Protein AF-K1Z2Q0-F1 (afdb_monomer_lite)

Sequence (102 aa):
GDNIDNNRQMLKLNTWPEKCTFAENNTLFCAVPRDLPQGAGILPEVAANSLDDMYKIDLKSGLKTNVSLGGDYNVQNISYDKTKNKIYFTDKNLNGVYEINL

Foldseek 3Di:
DPPPPPDDDDLPAPDDPQQKDDLDPFKIKGWGFPDDDPCCVPVVVVCLPTWTWIWIAGNVVSDTDTADQVDTAQWRGWDADNVQRKIWTDGSPDDDIGIGRD

Secondary structure (DSSP, 8-state):
---TTTT-------S-GGGEEEEETTEEEEEEES---TTTTT-GGGGTT--EEEEEEETTT--EEEE--SS---EEEEEEETTTTEEEEEESSS-S-EEEE-

Radius of gyration: 14.19 Å; chains: 1; bounding box: 29×30×45 Å

Structure (mmCIF, N/CA/C/O backbone):
data_AF-K1Z2Q0-F1
#
_entry.id   AF-K1Z2Q0-F1
#
loop_
_atom_site.group_PDB
_atom_site.id
_atom_site.type_symbol
_atom_site.label_atom_id
_atom_site.label_alt_id
_atom_site.label_comp_id
_atom_site.label_asym_id
_atom_site.label_entity_id
_atom_site.label_seq_id
_atom_site.pdbx_PDB_ins_code
_atom_site.Cartn_x
_atom_site.Cartn_y
_atom_site.Cartn_z
_atom_site.occupancy
_atom_site.B_iso_or_equiv
_atom_site.auth_seq_id
_atom_site.auth_comp_id
_atom_site.auth_asym_id
_atom_site.auth_atom_id
_atom_site.pdbx_PDB_model_num
ATOM 1 N N . GLY A 1 1 ? 5.257 0.778 32.724 1.00 50.91 1 GLY A N 1
ATOM 2 C CA . GLY A 1 1 ? 4.584 1.164 31.473 1.00 50.91 1 GLY A CA 1
ATOM 3 C C . GLY A 1 1 ? 4.294 -0.118 30.746 1.00 50.91 1 GLY A C 1
ATOM 4 O O . GLY A 1 1 ? 5.135 -0.566 29.988 1.00 50.91 1 GLY A O 1
ATOM 5 N N . ASP A 1 2 ? 3.160 -0.741 31.065 1.00 61.66 2 ASP A N 1
ATOM 6 C CA . ASP A 1 2 ? 3.030 -2.209 30.989 1.00 61.66 2 ASP A CA 1
ATOM 7 C C . ASP A 1 2 ? 2.038 -2.668 29.906 1.00 61.66 2 ASP A C 1
ATOM 9 O O . ASP A 1 2 ? 1.653 -3.829 29.852 1.00 61.66 2 ASP A O 1
ATOM 13 N N . ASN A 1 3 ? 1.609 -1.744 29.038 1.00 60.38 3 ASN A N 1
ATOM 14 C CA . ASN A 1 3 ? 0.601 -1.987 27.998 1.00 60.38 3 ASN A CA 1
ATOM 15 C C . ASN A 1 3 ? 1.095 -1.725 26.569 1.00 60.38 3 ASN A C 1
ATOM 17 O O . ASN A 1 3 ? 0.303 -1.750 25.628 1.00 60.38 3 ASN A O 1
ATOM 21 N N . ILE A 1 4 ? 2.391 -1.473 26.386 1.00 61.88 4 ILE A N 1
ATOM 22 C CA . ILE A 1 4 ? 2.985 -1.477 25.050 1.00 61.88 4 ILE A CA 1
ATOM 23 C C . ILE A 1 4 ? 3.096 -2.956 24.664 1.00 61.88 4 ILE A C 1
ATOM 25 O O . ILE A 1 4 ? 3.731 -3.700 25.400 1.00 61.88 4 ILE A O 1
ATOM 29 N N . ASP A 1 5 ? 2.471 -3.360 23.547 1.00 58.47 5 ASP A N 1
ATOM 30 C CA . ASP A 1 5 ? 2.577 -4.692 22.901 1.00 58.47 5 ASP A CA 1
ATOM 31 C C . ASP A 1 5 ? 1.473 -5.747 23.194 1.00 58.47 5 ASP A C 1
ATOM 33 O O . ASP A 1 5 ? 1.493 -6.830 22.611 1.00 58.47 5 ASP A O 1
ATOM 37 N N . ASN A 1 6 ? 0.437 -5.436 23.989 1.00 64.38 6 ASN A N 1
ATOM 38 C CA . ASN A 1 6 ? -0.612 -6.417 24.357 1.00 64.38 6 ASN A CA 1
ATOM 39 C C . ASN A 1 6 ? -1.609 -6.802 23.238 1.00 64.38 6 ASN A C 1
ATOM 41 O O . ASN A 1 6 ? -2.412 -7.707 23.437 1.00 64.38 6 ASN A O 1
ATOM 45 N N . ASN A 1 7 ? -1.574 -6.156 22.066 1.00 69.75 7 ASN A N 1
ATOM 46 C CA . ASN A 1 7 ? -2.553 -6.362 20.982 1.00 69.75 7 ASN A CA 1
ATOM 47 C C . ASN A 1 7 ? -1.902 -6.508 19.595 1.00 69.75 7 ASN A C 1
ATOM 49 O O . ASN A 1 7 ? -2.409 -5.987 18.600 1.00 69.75 7 ASN A O 1
ATOM 53 N N . ARG A 1 8 ? -0.760 -7.205 19.501 1.00 75.94 8 ARG A N 1
ATOM 54 C CA . ARG A 1 8 ? -0.191 -7.535 18.186 1.00 75.94 8 ARG A CA 1
ATOM 55 C C . ARG A 1 8 ? -1.118 -8.464 17.418 1.00 75.94 8 ARG A C 1
ATOM 57 O O . ARG A 1 8 ? -1.423 -9.566 17.862 1.00 75.94 8 ARG A O 1
ATOM 64 N N . GLN A 1 9 ? -1.480 -8.041 16.217 1.00 80.19 9 GLN A N 1
ATOM 65 C CA . GLN A 1 9 ? -2.274 -8.829 15.294 1.00 80.19 9 GLN A CA 1
ATOM 66 C C . GLN A 1 9 ? -1.470 -9.112 14.031 1.00 80.19 9 GLN A C 1
ATOM 68 O O . GLN A 1 9 ? -0.959 -8.205 13.376 1.00 80.19 9 GLN A O 1
ATOM 73 N N . MET A 1 10 ? -1.367 -10.389 13.671 1.00 83.75 10 MET A N 1
ATOM 74 C CA . MET A 1 10 ? -0.724 -10.792 12.427 1.00 83.75 10 MET A CA 1
ATOM 75 C C . MET A 1 10 ? -1.690 -10.590 11.253 1.00 83.75 10 MET A C 1
ATOM 77 O O . MET A 1 10 ? -2.663 -11.327 11.111 1.00 83.75 10 MET A O 1
ATOM 81 N N . LEU A 1 11 ? -1.397 -9.622 10.381 1.00 85.31 11 LEU A N 1
ATOM 82 C CA . LEU A 1 11 ? -2.232 -9.304 9.213 1.00 85.31 11 LEU A CA 1
ATOM 83 C C . LEU A 1 11 ? -1.984 -10.226 8.007 1.00 85.31 11 LEU A C 1
ATOM 85 O O . LEU A 1 11 ? -2.756 -10.205 7.048 1.00 85.31 11 LEU A O 1
ATOM 89 N N . LYS A 1 12 ? -0.926 -11.051 8.039 1.00 87.56 12 LYS A N 1
ATOM 90 C CA . LYS A 1 12 ? -0.499 -11.922 6.924 1.00 87.56 12 LYS A CA 1
ATOM 91 C C . LYS A 1 12 ? -0.394 -11.140 5.604 1.00 87.56 12 LYS A C 1
ATOM 93 O O . LYS A 1 12 ? -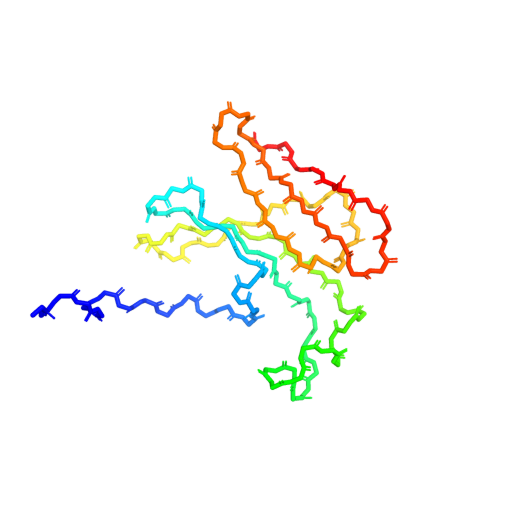1.041 -11.489 4.616 1.00 87.56 12 LYS A O 1
ATOM 98 N N . LEU A 1 13 ? 0.325 -10.021 5.636 1.00 89.44 13 LEU A N 1
ATOM 99 C CA . LEU A 1 13 ? 0.665 -9.216 4.465 1.00 89.44 13 LEU A CA 1
ATOM 100 C C . LEU A 1 13 ? 2.163 -9.326 4.258 1.00 89.44 13 LEU A C 1
ATOM 102 O O . LEU A 1 13 ? 2.924 -9.121 5.202 1.00 89.44 13 LEU A O 1
ATOM 106 N N . ASN A 1 14 ? 2.566 -9.613 3.031 1.00 92.62 14 ASN A N 1
ATOM 107 C CA . ASN A 1 14 ? 3.967 -9.585 2.661 1.00 92.62 14 ASN A CA 1
ATOM 108 C C . ASN A 1 14 ? 4.235 -8.210 2.044 1.00 92.62 14 ASN A C 1
ATOM 110 O O . ASN A 1 14 ? 4.109 -8.032 0.843 1.00 92.62 14 ASN A O 1
ATOM 114 N N . THR A 1 15 ? 4.478 -7.210 2.885 1.00 94.81 15 THR A N 1
ATOM 115 C CA . THR A 1 15 ? 4.813 -5.844 2.461 1.00 94.81 15 THR A CA 1
ATOM 116 C C . THR A 1 15 ? 5.662 -5.165 3.533 1.00 94.81 15 THR A C 1
ATOM 118 O O . THR A 1 15 ? 5.850 -5.725 4.618 1.00 94.81 15 THR A O 1
ATOM 121 N N . TRP A 1 16 ? 6.168 -3.972 3.241 1.00 94.56 16 TRP A N 1
ATOM 122 C CA . TRP A 1 16 ? 6.957 -3.174 4.174 1.00 94.56 16 TRP A CA 1
ATOM 123 C C . TRP A 1 16 ? 6.110 -2.079 4.841 1.00 94.56 16 TRP A C 1
ATOM 125 O O . TRP A 1 16 ? 5.129 -1.622 4.247 1.00 94.56 16 TRP A O 1
ATOM 135 N N . PRO A 1 17 ? 6.454 -1.650 6.071 1.00 93.19 17 PRO A N 1
ATOM 136 C CA . PRO A 1 17 ? 5.661 -0.679 6.828 1.00 93.19 17 PRO A CA 1
ATOM 137 C C . PRO A 1 17 ? 5.419 0.658 6.113 1.00 93.19 17 PRO A C 1
ATOM 139 O O . PRO A 1 17 ? 4.350 1.239 6.266 1.00 93.19 17 PRO A O 1
ATOM 142 N N . GLU A 1 18 ? 6.376 1.143 5.325 1.00 93.31 18 GLU A N 1
ATOM 143 C CA . GLU A 1 18 ? 6.293 2.394 4.560 1.00 93.31 18 GLU A CA 1
ATOM 144 C C . GLU A 1 18 ? 5.254 2.353 3.431 1.00 93.31 18 GLU A C 1
ATOM 146 O O . GLU A 1 18 ? 4.699 3.387 3.050 1.00 93.31 18 GLU A O 1
ATOM 151 N N . LYS A 1 19 ? 4.921 1.147 2.956 1.00 96.69 19 LYS A N 1
ATOM 152 C CA . LYS A 1 19 ? 3.833 0.901 2.008 1.00 96.69 19 LYS A CA 1
ATOM 153 C C . LYS A 1 19 ? 2.483 0.756 2.711 1.00 96.69 19 LYS A C 1
ATOM 155 O O . LYS A 1 19 ? 1.554 0.207 2.126 1.00 96.69 19 LYS A O 1
ATOM 160 N N . CYS A 1 20 ? 2.353 1.208 3.957 1.00 97.19 20 CYS A N 1
ATOM 161 C CA . CYS A 1 20 ? 1.110 1.172 4.714 1.00 97.19 20 CYS A CA 1
ATOM 162 C C . CYS A 1 20 ? 0.826 2.511 5.404 1.00 97.19 20 CYS A C 1
ATOM 164 O O . CYS A 1 20 ? 1.729 3.216 5.846 1.00 97.19 20 CYS A O 1
ATOM 166 N N . THR A 1 21 ? -0.454 2.847 5.555 1.00 97.31 21 THR A N 1
ATOM 167 C CA . THR A 1 21 ? -0.897 4.029 6.300 1.00 97.31 21 THR A CA 1
ATOM 168 C C . THR A 1 21 ? -2.208 3.768 7.034 1.00 97.31 21 THR A C 1
ATOM 170 O O . THR A 1 21 ? -3.101 3.082 6.528 1.00 97.31 21 THR A O 1
ATOM 173 N N . PHE A 1 22 ? -2.334 4.302 8.248 1.00 96.19 22 PHE A N 1
ATOM 174 C CA . PHE A 1 22 ? -3.574 4.222 9.014 1.00 96.19 22 PHE A CA 1
ATOM 175 C C . PHE A 1 22 ? -4.549 5.285 8.527 1.00 96.19 22 PHE A C 1
ATOM 177 O O . PHE A 1 22 ? -4.238 6.474 8.534 1.00 96.19 22 PHE A O 1
ATOM 184 N N . ALA A 1 23 ? -5.756 4.857 8.172 1.00 95.25 23 ALA A N 1
ATOM 185 C CA . ALA A 1 23 ? -6.849 5.783 7.927 1.00 95.25 23 ALA A CA 1
ATOM 186 C C . ALA A 1 23 ? -7.571 6.167 9.220 1.00 95.25 23 ALA A C 1
ATOM 188 O O . ALA A 1 23 ? -7.931 7.326 9.424 1.00 95.25 23 ALA A O 1
ATOM 189 N N . GLU A 1 24 ? -7.756 5.181 10.101 1.00 91.94 24 GLU A N 1
ATOM 190 C CA . GLU A 1 24 ? -8.368 5.300 11.425 1.00 91.94 24 GLU A CA 1
ATOM 191 C C . GLU A 1 24 ? -7.838 4.188 12.344 1.00 91.94 24 GLU A C 1
ATOM 193 O O . GLU A 1 24 ? -7.062 3.337 11.915 1.00 91.94 24 GLU A O 1
ATOM 198 N N . ASN A 1 25 ? -8.321 4.125 13.590 1.00 91.44 25 ASN A N 1
ATOM 199 C CA . ASN A 1 25 ? -7.899 3.131 14.588 1.00 91.44 25 ASN A CA 1
ATOM 200 C C . ASN A 1 25 ? -8.040 1.668 14.127 1.00 91.44 25 ASN A C 1
ATOM 202 O O . ASN A 1 25 ? -7.327 0.798 14.619 1.00 91.44 25 ASN A O 1
ATOM 206 N N . ASN A 1 26 ? -8.972 1.385 13.214 1.00 93.50 26 ASN A N 1
ATOM 207 C CA . ASN A 1 26 ? -9.280 0.029 12.757 1.00 93.50 26 ASN A CA 1
ATOM 208 C C . ASN A 1 26 ? -9.209 -0.127 11.236 1.00 93.50 26 ASN A C 1
ATOM 210 O O . ASN A 1 26 ? -9.591 -1.179 10.733 1.00 93.50 26 ASN A O 1
ATOM 214 N N . THR A 1 27 ? -8.719 0.888 10.520 1.00 95.56 27 THR A N 1
ATOM 215 C CA . THR A 1 27 ? -8.616 0.864 9.058 1.00 95.56 27 THR A CA 1
ATOM 216 C C . THR A 1 27 ? -7.186 1.169 8.651 1.00 95.56 27 THR A C 1
ATOM 218 O O . THR A 1 27 ? -6.675 2.254 8.930 1.00 95.56 27 THR A O 1
ATOM 221 N N . LEU A 1 28 ? -6.566 0.223 7.955 1.00 96.50 28 LEU A N 1
ATOM 222 C CA . LEU A 1 28 ? -5.222 0.339 7.404 1.00 96.50 28 LEU A CA 1
ATOM 223 C C . LEU A 1 28 ? -5.296 0.207 5.882 1.00 96.50 28 LEU A C 1
ATOM 225 O O . LEU A 1 28 ? -5.982 -0.677 5.376 1.00 96.50 28 LEU A O 1
ATOM 229 N N . PHE A 1 29 ? -4.590 1.063 5.156 1.00 97.75 29 PHE A N 1
ATOM 230 C CA . PHE A 1 29 ? -4.350 0.882 3.729 1.00 97.75 29 PHE A CA 1
ATOM 231 C C . PHE A 1 29 ? -2.919 0.417 3.525 1.00 97.75 29 PHE A C 1
ATOM 233 O O . PHE A 1 29 ? -2.009 1.008 4.099 1.00 97.75 29 PHE A O 1
ATOM 240 N N . CYS A 1 30 ? -2.721 -0.626 2.726 1.00 97.81 30 CYS A N 1
ATOM 241 C CA . CYS A 1 30 ? -1.399 -1.143 2.398 1.00 97.81 30 CYS A CA 1
ATOM 242 C C . CYS A 1 30 ? -1.299 -1.472 0.913 1.00 97.81 30 CYS A C 1
ATOM 244 O O . CYS A 1 30 ? -2.164 -2.174 0.387 1.00 97.81 30 CYS A O 1
ATOM 246 N N . ALA A 1 31 ? -0.215 -1.044 0.274 1.00 97.69 31 ALA A N 1
ATOM 247 C CA . ALA A 1 31 ? 0.202 -1.569 -1.016 1.00 97.69 31 ALA A CA 1
ATOM 248 C C . ALA A 1 31 ? 1.035 -2.834 -0.794 1.00 97.69 31 ALA A C 1
ATOM 250 O O . ALA A 1 31 ? 1.946 -2.858 0.035 1.00 97.69 31 ALA A O 1
ATOM 251 N N . VAL A 1 32 ? 0.689 -3.906 -1.497 1.00 97.00 32 VAL A N 1
ATOM 252 C CA . VAL A 1 32 ? 1.308 -5.223 -1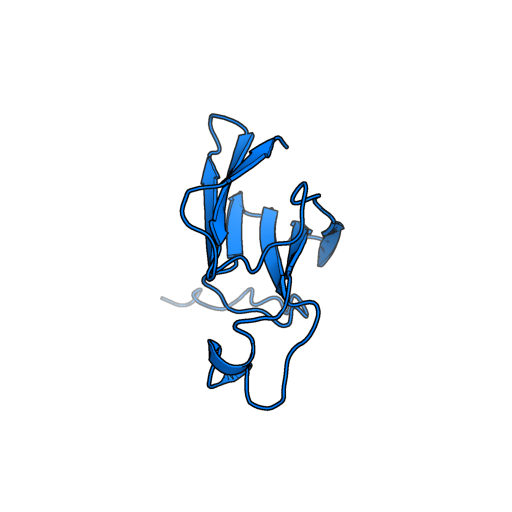.354 1.00 97.00 32 VAL A CA 1
ATOM 253 C C . VAL A 1 32 ? 1.858 -5.648 -2.711 1.00 97.00 32 VAL A C 1
ATOM 255 O O . VAL A 1 32 ? 1.068 -5.746 -3.653 1.00 97.00 32 VAL A O 1
ATOM 258 N N . PRO A 1 33 ? 3.163 -5.939 -2.824 1.00 96.88 33 PRO A N 1
ATOM 259 C CA . PRO A 1 33 ? 3.745 -6.395 -4.079 1.00 96.88 33 PRO A CA 1
ATOM 260 C C . PRO A 1 33 ? 3.098 -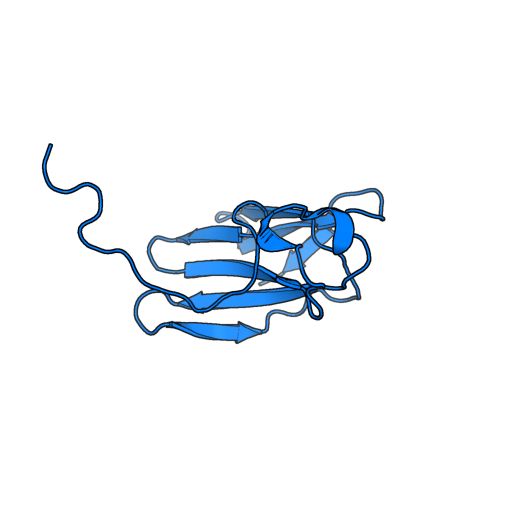7.692 -4.564 1.00 96.88 33 PRO A C 1
ATOM 262 O O . PRO A 1 33 ? 2.903 -8.630 -3.787 1.00 96.88 33 PRO A O 1
ATOM 265 N N . ARG A 1 34 ? 2.783 -7.749 -5.861 1.00 95.19 34 ARG A N 1
ATOM 266 C CA . ARG A 1 34 ? 2.256 -8.942 -6.540 1.00 95.19 34 ARG A CA 1
ATOM 267 C C . ARG A 1 34 ? 3.277 -10.077 -6.573 1.00 95.19 34 ARG A C 1
ATOM 269 O O . ARG A 1 34 ? 2.883 -11.239 -6.528 1.00 95.19 34 ARG A O 1
ATOM 276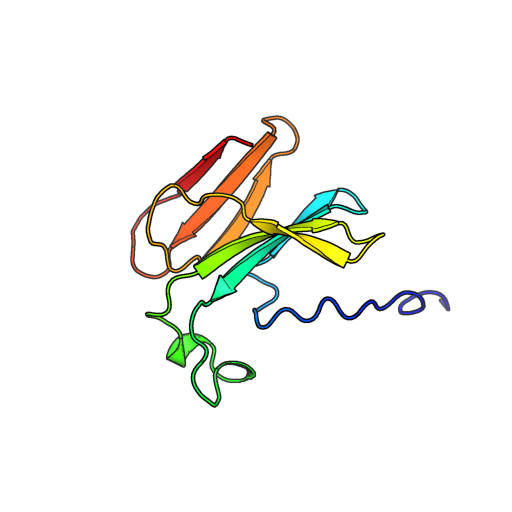 N N . ASP A 1 35 ? 4.565 -9.742 -6.631 1.00 93.00 35 ASP A N 1
ATOM 277 C CA . ASP A 1 35 ? 5.670 -10.692 -6.563 1.00 93.00 35 ASP A CA 1
ATOM 278 C C . ASP A 1 35 ? 6.720 -10.233 -5.542 1.00 93.00 35 ASP A C 1
ATOM 280 O O . ASP A 1 35 ? 7.060 -9.052 -5.438 1.00 93.00 35 ASP A O 1
ATOM 284 N N . LEU A 1 36 ? 7.236 -11.179 -4.760 1.00 91.94 36 LEU A N 1
ATOM 285 C CA . LEU A 1 36 ? 8.294 -10.928 -3.790 1.00 91.94 36 LEU A CA 1
ATOM 286 C C . LEU A 1 36 ? 9.419 -11.935 -3.988 1.00 91.94 36 LEU A C 1
ATOM 288 O O . LEU A 1 36 ? 9.305 -13.080 -3.535 1.00 91.94 36 LEU A O 1
ATOM 292 N N . PRO A 1 37 ? 10.531 -11.505 -4.602 1.00 90.69 37 PRO A N 1
ATOM 293 C CA . PRO A 1 37 ? 11.705 -12.341 -4.733 1.00 90.69 37 PRO A CA 1
ATOM 294 C C . PRO A 1 37 ? 12.269 -12.736 -3.368 1.00 90.69 37 PRO A C 1
ATOM 296 O O . PRO A 1 37 ? 12.113 -12.043 -2.354 1.00 90.69 37 PRO A O 1
ATOM 299 N N . GLN A 1 38 ? 12.999 -13.847 -3.346 1.00 90.94 38 GLN A N 1
ATOM 300 C CA . GLN A 1 38 ? 13.736 -14.251 -2.158 1.00 90.94 38 GLN A CA 1
ATOM 301 C C . GLN A 1 38 ? 14.669 -13.120 -1.696 1.00 90.94 38 GLN A C 1
ATOM 303 O O . GLN A 1 38 ? 15.359 -12.491 -2.494 1.00 90.94 38 GLN A O 1
ATOM 308 N N . GLY A 1 39 ? 14.693 -12.869 -0.385 1.00 90.31 39 GLY A N 1
ATOM 309 C CA . GLY A 1 39 ? 15.516 -11.814 0.209 1.00 90.31 39 GLY A CA 1
ATOM 310 C C . GLY A 1 39 ? 14.868 -10.427 0.229 1.00 90.31 39 GLY A C 1
ATOM 311 O O . GLY A 1 39 ? 15.407 -9.547 0.895 1.00 90.31 39 GLY A O 1
ATOM 312 N N . ALA A 1 40 ? 13.691 -10.234 -0.381 1.00 92.19 40 ALA A N 1
ATOM 313 C CA . ALA A 1 40 ? 12.999 -8.940 -0.406 1.00 92.19 40 ALA A CA 1
ATOM 314 C C . ALA A 1 40 ? 12.671 -8.388 0.996 1.00 92.19 40 ALA A C 1
ATOM 316 O O . ALA A 1 40 ? 12.710 -7.182 1.219 1.00 92.19 40 ALA A O 1
ATOM 317 N N . GLY A 1 41 ? 12.440 -9.259 1.983 1.00 89.12 41 GLY A N 1
ATOM 318 C CA . GLY A 1 41 ? 12.246 -8.833 3.375 1.00 89.12 41 GLY A CA 1
ATOM 319 C C . GLY A 1 41 ? 13.471 -8.155 4.010 1.00 89.12 41 GLY A C 1
ATOM 320 O O . GLY A 1 41 ? 13.307 -7.392 4.954 1.00 89.12 41 GLY A O 1
ATOM 321 N N . ILE A 1 42 ? 14.680 -8.417 3.498 1.00 89.69 42 ILE A N 1
ATOM 322 C CA . ILE A 1 42 ? 15.942 -7.813 3.964 1.00 89.69 42 ILE A CA 1
ATOM 323 C C . ILE A 1 42 ? 16.353 -6.668 3.036 1.00 89.69 42 ILE A C 1
ATOM 325 O O . ILE A 1 42 ? 16.764 -5.611 3.505 1.00 89.69 42 ILE A O 1
ATOM 329 N N . LEU A 1 43 ? 16.239 -6.884 1.724 1.00 91.88 43 LEU A N 1
ATOM 330 C CA . LEU A 1 43 ? 16.597 -5.919 0.693 1.00 91.88 43 LEU A CA 1
ATOM 331 C C . LEU A 1 43 ? 15.364 -5.618 -0.175 1.00 91.88 43 LEU A C 1
ATOM 333 O O . LEU A 1 43 ? 15.178 -6.275 -1.199 1.00 91.88 43 LEU A O 1
ATOM 337 N N . PRO A 1 44 ? 14.533 -4.620 0.187 1.00 90.12 44 PRO A N 1
ATOM 338 C CA . PRO A 1 44 ? 13.324 -4.267 -0.568 1.00 90.12 44 PRO A CA 1
ATOM 339 C C . PRO A 1 44 ? 13.601 -3.925 -2.038 1.00 90.12 44 PRO A C 1
ATOM 341 O O . PRO A 1 44 ? 12.740 -4.047 -2.907 1.00 90.12 44 PRO A O 1
ATOM 344 N N . GLU A 1 45 ? 14.830 -3.503 -2.336 1.00 89.56 45 GLU A N 1
ATOM 345 C CA . GLU A 1 45 ? 15.283 -3.120 -3.670 1.00 89.56 45 GLU A CA 1
ATOM 346 C C . GLU A 1 45 ? 15.186 -4.245 -4.700 1.00 89.56 45 GLU A C 1
ATOM 348 O O . GLU A 1 45 ? 14.957 -3.960 -5.873 1.00 89.56 45 GLU A O 1
ATOM 353 N N . VAL A 1 46 ? 15.256 -5.513 -4.285 1.00 91.75 46 VAL A N 1
ATOM 354 C CA . VAL A 1 46 ? 15.096 -6.642 -5.219 1.00 91.75 46 VAL A CA 1
ATOM 355 C C . VAL A 1 46 ? 13.684 -6.718 -5.808 1.00 91.75 46 VAL A C 1
ATOM 357 O O . VAL A 1 46 ? 13.495 -7.305 -6.867 1.00 91.75 46 VAL A O 1
ATOM 360 N N . ALA A 1 47 ? 12.698 -6.089 -5.160 1.00 91.81 47 ALA A N 1
ATOM 361 C CA . ALA A 1 47 ? 11.318 -5.987 -5.624 1.00 91.81 47 ALA A CA 1
ATOM 362 C C . ALA A 1 47 ? 11.011 -4.635 -6.302 1.00 91.81 47 ALA A C 1
ATOM 364 O O . ALA A 1 47 ? 9.847 -4.260 -6.436 1.00 91.81 47 ALA A O 1
ATOM 365 N N . ALA A 1 48 ? 12.031 -3.880 -6.735 1.00 89.12 48 ALA A N 1
ATOM 366 C CA . ALA A 1 48 ? 11.857 -2.536 -7.305 1.00 89.12 48 ALA A CA 1
ATOM 367 C C . ALA A 1 48 ? 10.952 -2.471 -8.550 1.00 89.12 48 ALA A C 1
ATOM 369 O O . ALA A 1 48 ? 10.430 -1.404 -8.862 1.00 89.12 48 ALA A O 1
ATOM 370 N N . ASN A 1 49 ? 10.756 -3.599 -9.237 1.00 91.25 49 ASN A N 1
ATOM 371 C CA . ASN A 1 49 ? 9.912 -3.700 -10.428 1.00 91.25 49 ASN A CA 1
ATOM 372 C C . ASN A 1 49 ? 8.600 -4.463 -10.181 1.00 91.25 49 ASN A C 1
ATOM 374 O O . ASN A 1 49 ? 7.831 -4.656 -11.120 1.00 91.25 49 ASN A O 1
ATOM 378 N N . SER A 1 50 ? 8.330 -4.927 -8.953 1.00 95.75 50 SER A N 1
ATOM 379 C CA . SER A 1 50 ? 7.067 -5.612 -8.666 1.00 95.75 50 SER A CA 1
ATOM 380 C C . SER A 1 50 ? 5.937 -4.602 -8.577 1.00 95.75 50 SER A C 1
ATOM 382 O O . SER A 1 50 ? 5.945 -3.739 -7.708 1.00 95.75 50 SER A O 1
ATOM 384 N N . LEU A 1 51 ? 4.917 -4.748 -9.407 1.00 97.12 51 LEU A N 1
ATOM 385 C CA . LEU A 1 51 ? 3.691 -3.973 -9.248 1.00 97.12 51 LEU A CA 1
ATOM 386 C C . LEU A 1 51 ? 3.002 -4.338 -7.929 1.00 97.12 51 LEU A C 1
ATOM 388 O O . LEU A 1 51 ? 3.158 -5.460 -7.442 1.00 97.12 51 LEU A O 1
ATOM 392 N N . ASP A 1 52 ? 2.253 -3.403 -7.362 1.00 97.75 52 ASP A N 1
ATOM 393 C CA . ASP A 1 52 ? 1.532 -3.583 -6.108 1.00 97.75 52 ASP A CA 1
ATOM 394 C C . ASP A 1 52 ? 0.015 -3.653 -6.333 1.00 97.75 52 ASP A C 1
ATOM 396 O O . ASP A 1 52 ? -0.534 -3.045 -7.251 1.00 97.75 52 ASP A O 1
ATOM 400 N N . ASP A 1 53 ? -0.672 -4.348 -5.429 1.00 97.38 53 ASP A N 1
ATOM 401 C CA . ASP A 1 53 ? -2.112 -4.228 -5.225 1.00 97.38 53 ASP A CA 1
ATOM 402 C C . ASP A 1 53 ? -2.383 -3.473 -3.920 1.00 97.38 53 ASP A C 1
ATOM 404 O O . ASP A 1 53 ? -1.773 -3.752 -2.884 1.00 97.38 53 ASP A O 1
ATOM 408 N N . MET A 1 54 ? -3.322 -2.526 -3.945 1.00 97.69 54 MET A N 1
ATOM 409 C CA . MET A 1 54 ? -3.742 -1.801 -2.746 1.00 97.69 54 MET A CA 1
ATOM 410 C C . MET A 1 54 ? -4.865 -2.551 -2.028 1.00 97.69 54 MET A C 1
ATOM 412 O O . MET A 1 54 ? -5.861 -2.956 -2.632 1.00 97.69 54 MET A O 1
ATOM 416 N N . TYR A 1 55 ? -4.737 -2.675 -0.710 1.00 97.56 55 TYR A N 1
ATOM 417 C CA . TYR A 1 55 ? -5.744 -3.271 0.159 1.00 97.56 55 TYR A CA 1
ATOM 418 C C . TYR A 1 55 ? -6.170 -2.307 1.260 1.00 97.56 55 TYR A C 1
ATOM 420 O O . TYR A 1 55 ? -5.336 -1.759 1.978 1.00 97.56 55 TYR A O 1
ATOM 428 N N . LYS A 1 56 ? -7.485 -2.178 1.448 1.00 97.25 56 LYS A N 1
ATOM 429 C CA . LYS A 1 56 ? -8.104 -1.699 2.685 1.00 97.25 56 LYS A CA 1
ATOM 430 C C . LYS A 1 56 ? -8.242 -2.866 3.649 1.00 97.25 56 LYS A C 1
ATOM 432 O O . LYS A 1 56 ? -8.782 -3.909 3.282 1.00 97.25 56 LYS A O 1
ATOM 437 N N . ILE A 1 57 ? -7.802 -2.678 4.880 1.00 96.75 57 ILE A N 1
ATOM 438 C CA . ILE A 1 57 ? -7.738 -3.726 5.890 1.00 96.75 57 ILE A CA 1
ATOM 439 C C . ILE A 1 57 ? -8.505 -3.265 7.114 1.00 96.75 57 ILE A C 1
ATOM 441 O O . ILE A 1 57 ? -8.164 -2.254 7.728 1.00 96.75 57 ILE A O 1
ATOM 445 N N . ASP A 1 58 ? -9.536 -4.026 7.461 1.00 95.38 58 ASP A N 1
ATOM 446 C CA . ASP A 1 58 ? -10.238 -3.879 8.727 1.00 95.38 58 ASP A CA 1
ATOM 447 C C . ASP A 1 58 ? -9.465 -4.651 9.804 1.00 95.38 58 ASP A C 1
ATOM 449 O O . ASP A 1 58 ? -9.344 -5.874 9.749 1.00 95.38 58 ASP A O 1
ATOM 453 N N . LEU A 1 59 ? -8.924 -3.942 10.793 1.00 92.69 59 LEU A N 1
ATOM 454 C CA . LEU A 1 59 ? -8.112 -4.549 11.848 1.00 92.69 59 LEU A CA 1
ATOM 455 C C . LEU A 1 59 ? -8.957 -5.347 12.855 1.00 92.69 59 LEU A C 1
ATOM 457 O O . LEU A 1 59 ? -8.425 -6.211 13.533 1.00 92.69 59 LEU A O 1
ATOM 461 N N . LYS A 1 60 ? -10.278 -5.146 12.956 1.00 91.94 60 LYS A N 1
ATOM 462 C CA . LYS A 1 60 ? -11.114 -5.949 13.876 1.00 91.94 60 LYS A CA 1
ATOM 463 C C . LYS A 1 60 ? -11.300 -7.371 13.358 1.00 91.94 60 LYS A C 1
ATOM 465 O O . LYS A 1 60 ? -11.221 -8.327 14.121 1.00 91.94 60 LYS A O 1
ATOM 470 N N . SER A 1 61 ? -11.574 -7.491 12.065 1.00 92.19 61 SER A N 1
ATOM 471 C CA . SER A 1 61 ? -11.911 -8.750 11.393 1.00 92.19 61 SER A CA 1
ATOM 472 C C . SER A 1 61 ? -10.734 -9.374 10.640 1.00 92.19 61 SER A C 1
ATOM 474 O O . SER A 1 61 ? -10.743 -10.571 10.368 1.00 92.19 61 SER A O 1
ATOM 476 N N . GLY A 1 62 ? -9.727 -8.575 10.280 1.00 91.00 62 GLY A N 1
ATOM 477 C CA . GLY A 1 62 ? -8.665 -8.963 9.352 1.00 91.00 62 GLY A CA 1
ATOM 478 C C . GLY A 1 62 ? -9.112 -8.998 7.885 1.00 91.00 62 GLY A C 1
ATOM 479 O O . GLY A 1 62 ? -8.353 -9.477 7.039 1.00 91.00 62 GLY A O 1
ATOM 480 N N . LEU A 1 63 ? -10.325 -8.522 7.569 1.00 94.38 63 LEU A N 1
ATOM 481 C CA . LEU A 1 63 ? -10.849 -8.495 6.206 1.00 94.38 63 LEU A CA 1
ATOM 482 C C . LEU A 1 63 ? -10.008 -7.561 5.332 1.00 94.38 63 LEU A C 1
ATOM 484 O O . LEU A 1 63 ? -9.780 -6.404 5.682 1.00 94.38 63 LEU A O 1
ATOM 488 N N . LYS A 1 64 ? -9.595 -8.065 4.167 1.00 95.75 64 LYS A N 1
ATOM 489 C CA . LYS A 1 64 ? -8.845 -7.322 3.151 1.00 95.75 64 LYS A CA 1
ATOM 490 C C . LYS A 1 64 ? -9.750 -7.087 1.954 1.00 95.75 64 LYS A C 1
ATOM 492 O O . LYS A 1 64 ? -10.266 -8.039 1.376 1.00 95.75 64 LYS A O 1
ATOM 497 N N . THR A 1 65 ? -9.929 -5.829 1.586 1.00 96.75 65 THR A N 1
ATOM 498 C CA . THR A 1 65 ? -10.706 -5.414 0.416 1.00 96.75 65 THR A CA 1
ATOM 499 C C . THR A 1 65 ? -9.759 -4.759 -0.573 1.00 96.75 65 THR A C 1
ATOM 501 O O . THR A 1 65 ? -9.003 -3.872 -0.184 1.00 96.75 65 THR A O 1
ATOM 504 N N . ASN A 1 66 ? -9.771 -5.195 -1.830 1.00 96.06 66 ASN A N 1
ATOM 505 C CA . ASN A 1 66 ? -8.965 -4.559 -2.867 1.00 96.06 66 ASN A CA 1
ATOM 506 C C . ASN A 1 66 ? -9.464 -3.126 -3.118 1.00 96.06 66 ASN A C 1
ATOM 508 O O . ASN A 1 66 ? -10.669 -2.868 -3.122 1.00 96.06 66 ASN A O 1
ATOM 512 N N . VAL A 1 67 ? -8.527 -2.206 -3.306 1.00 96.56 67 VAL A N 1
ATOM 513 C CA . VAL A 1 67 ? -8.776 -0.824 -3.706 1.00 96.56 67 VAL A CA 1
ATOM 514 C C . VAL A 1 67 ? -8.058 -0.617 -5.030 1.00 96.56 67 VAL A C 1
ATOM 516 O O . VAL A 1 67 ? -6.869 -0.904 -5.147 1.00 96.56 67 VAL A O 1
ATOM 519 N N . SER A 1 68 ? -8.771 -0.121 -6.037 1.00 95.62 68 SER A N 1
ATOM 520 C CA . SER A 1 68 ? -8.159 0.116 -7.341 1.00 95.62 68 SER A CA 1
ATOM 521 C C . SER A 1 68 ? -7.145 1.255 -7.260 1.00 95.62 68 SER A C 1
ATOM 523 O O . SER A 1 68 ? -7.474 2.351 -6.810 1.00 95.62 68 SER A O 1
ATOM 525 N N . LEU A 1 69 ? -5.929 1.006 -7.748 1.00 95.38 69 LEU A N 1
ATOM 526 C CA . LEU A 1 69 ? -4.912 2.039 -7.967 1.00 95.38 69 LEU A CA 1
ATOM 527 C C . LEU A 1 69 ? -5.167 2.851 -9.250 1.00 95.38 69 LEU A C 1
ATOM 529 O O . LEU A 1 69 ? -4.506 3.857 -9.483 1.00 95.38 69 LEU A O 1
ATOM 533 N N . GLY A 1 70 ? -6.100 2.416 -10.107 1.00 94.06 70 GLY A N 1
ATOM 534 C CA . GLY A 1 70 ? -6.372 3.052 -11.402 1.00 94.06 70 GLY A CA 1
ATOM 535 C C . GLY A 1 70 ? -5.292 2.824 -12.470 1.00 94.06 70 GLY A C 1
ATOM 536 O O . GLY A 1 70 ? -5.381 3.403 -13.549 1.00 94.06 70 GLY A O 1
ATOM 537 N N . GLY A 1 71 ? -4.289 1.989 -12.190 1.00 94.06 71 GLY A N 1
ATOM 538 C CA . GLY A 1 71 ? -3.183 1.664 -13.086 1.00 94.06 71 GLY A CA 1
ATOM 539 C C . GLY A 1 71 ? -2.187 0.708 -12.432 1.00 94.06 71 GLY A C 1
ATOM 540 O O . GLY A 1 71 ? -2.412 0.236 -11.315 1.00 94.06 71 GLY A O 1
ATOM 541 N N . ASP A 1 72 ? -1.092 0.440 -13.136 1.00 96.38 72 ASP A N 1
ATOM 542 C CA . ASP A 1 72 ? 0.016 -0.373 -12.642 1.00 96.38 72 ASP A CA 1
ATOM 543 C C . ASP A 1 72 ? 1.065 0.522 -11.974 1.00 96.38 72 ASP A C 1
ATOM 545 O O . ASP A 1 72 ? 1.646 1.392 -12.621 1.00 96.38 72 ASP A O 1
ATOM 549 N N . TYR A 1 73 ? 1.299 0.290 -10.680 1.00 97.31 73 TYR A N 1
ATOM 550 C CA . TYR A 1 73 ? 2.227 1.072 -9.862 1.00 97.31 73 TYR A CA 1
ATOM 551 C C . TYR A 1 73 ? 3.104 0.165 -8.990 1.00 97.31 73 TYR A C 1
ATOM 553 O O . TYR A 1 73 ? 2.631 -0.843 -8.468 1.00 97.31 73 TYR A O 1
ATOM 561 N N . ASN A 1 74 ? 4.366 0.548 -8.802 1.00 96.75 74 ASN A N 1
ATOM 562 C CA . ASN A 1 74 ? 5.242 0.130 -7.708 1.00 96.75 74 ASN A CA 1
ATOM 563 C C . ASN A 1 74 ? 5.197 1.230 -6.637 1.00 96.75 74 ASN A C 1
ATOM 565 O O . ASN A 1 74 ? 6.019 2.145 -6.611 1.00 96.75 74 ASN A O 1
ATOM 569 N N . VAL A 1 75 ? 4.192 1.165 -5.775 1.00 97.56 75 VAL A N 1
ATOM 570 C CA . VAL A 1 75 ? 3.955 2.110 -4.688 1.00 97.56 75 VAL A CA 1
ATOM 571 C C . VAL A 1 75 ? 5.143 2.113 -3.730 1.00 97.56 75 VAL A C 1
ATOM 573 O O . VAL A 1 75 ? 5.538 1.072 -3.207 1.00 97.56 75 VAL A O 1
ATOM 576 N N . GLN A 1 76 ? 5.692 3.293 -3.461 1.00 96.06 76 GLN A N 1
ATOM 577 C CA . GLN A 1 76 ? 6.813 3.478 -2.543 1.00 96.06 76 GLN A CA 1
ATOM 578 C C . GLN A 1 76 ? 6.338 3.950 -1.166 1.00 96.06 76 GLN A C 1
ATOM 580 O O . GLN A 1 76 ? 6.627 3.301 -0.165 1.00 96.06 76 GLN A O 1
ATOM 585 N N . ASN A 1 77 ? 5.568 5.041 -1.125 1.00 96.44 77 ASN A N 1
ATOM 586 C CA . ASN A 1 77 ? 5.048 5.635 0.106 1.00 96.44 77 ASN A CA 1
ATOM 587 C C . ASN A 1 77 ? 3.545 5.881 -0.023 1.00 96.44 77 ASN A C 1
ATOM 589 O O . ASN A 1 77 ? 3.066 6.215 -1.107 1.00 96.44 77 ASN A O 1
ATOM 593 N N . ILE A 1 78 ? 2.817 5.793 1.093 1.00 97.44 78 ILE A N 1
ATOM 594 C CA . ILE A 1 78 ? 1.369 6.035 1.142 1.00 97.44 78 ILE A CA 1
ATOM 595 C C . ILE A 1 78 ? 1.029 7.011 2.267 1.00 97.44 78 ILE A C 1
ATOM 597 O O . ILE A 1 78 ? 1.553 6.924 3.376 1.00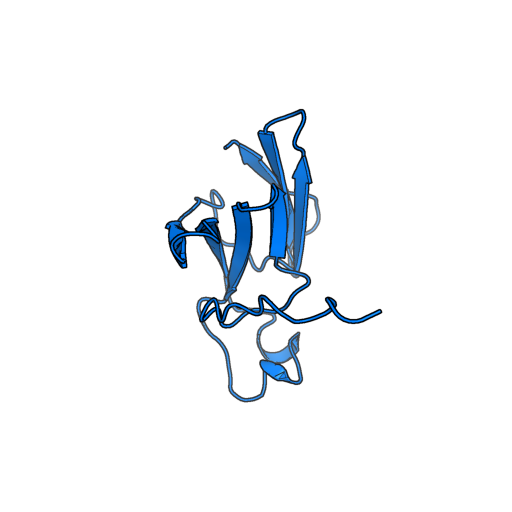 97.44 78 ILE A O 1
ATOM 601 N N . SER A 1 79 ? 0.097 7.915 1.994 1.00 97.19 79 SER A N 1
ATOM 602 C CA . SER A 1 79 ? -0.510 8.812 2.969 1.00 97.19 79 SER A CA 1
ATOM 603 C C . SER A 1 79 ? -2.022 8.859 2.774 1.00 97.19 79 SER A C 1
ATOM 605 O O . SER A 1 79 ? -2.511 8.810 1.647 1.00 97.19 79 SER A O 1
ATOM 607 N N . TYR A 1 80 ? -2.772 8.962 3.866 1.00 97.56 80 TYR A N 1
ATOM 608 C CA . TYR A 1 80 ? -4.223 9.102 3.835 1.00 97.56 80 TYR A CA 1
ATOM 609 C C . TYR A 1 80 ? -4.639 10.485 4.344 1.00 97.56 80 TYR A C 1
ATOM 611 O O . TYR A 1 80 ? -4.293 10.887 5.455 1.00 97.56 80 TYR A O 1
ATOM 619 N N . ASP A 1 81 ? -5.418 11.204 3.538 1.00 96.69 81 ASP A N 1
ATOM 620 C CA . ASP A 1 81 ? -6.054 12.461 3.919 1.00 96.69 81 ASP A CA 1
ATOM 621 C C . ASP A 1 81 ? -7.480 12.181 4.401 1.00 96.69 81 ASP A C 1
ATOM 623 O O . ASP A 1 81 ? -8.407 11.988 3.609 1.00 96.69 81 ASP A O 1
ATOM 627 N N . LYS A 1 82 ? -7.656 12.206 5.725 1.00 94.44 82 LYS A N 1
ATOM 628 C CA . LYS A 1 82 ? -8.957 12.011 6.374 1.00 94.44 82 LYS A CA 1
ATOM 629 C C . LYS A 1 82 ? -9.982 13.084 6.006 1.00 94.44 82 LYS A C 1
ATOM 631 O O . LYS A 1 82 ? -11.172 12.791 5.972 1.00 94.44 82 LYS A O 1
ATOM 636 N N . THR A 1 83 ? -9.545 14.315 5.748 1.00 95.50 83 THR A N 1
ATOM 637 C CA . THR A 1 83 ? -10.452 15.435 5.457 1.00 95.50 83 THR A CA 1
ATOM 638 C C . THR A 1 83 ? -11.043 15.300 4.062 1.00 95.50 83 THR A C 1
ATOM 640 O O . THR A 1 83 ? -12.224 15.566 3.861 1.00 95.50 83 THR A O 1
ATOM 643 N N . LYS A 1 84 ? -10.223 14.874 3.096 1.00 95.56 84 LYS A N 1
ATOM 644 C CA . LYS A 1 84 ? -10.644 14.699 1.699 1.00 95.56 84 LYS A CA 1
ATOM 645 C C . LYS A 1 84 ? -11.120 13.287 1.371 1.00 95.56 84 LYS A C 1
ATOM 647 O O . LYS A 1 84 ? -11.608 13.084 0.265 1.00 95.56 84 LYS A O 1
ATOM 652 N N . ASN A 1 85 ? -10.972 12.339 2.298 1.00 94.69 85 ASN A N 1
ATOM 653 C CA . ASN A 1 85 ? -11.200 10.913 2.068 1.00 94.69 85 ASN A CA 1
ATOM 654 C C . ASN A 1 85 ? -10.422 10.405 0.838 1.00 94.69 85 ASN A C 1
ATOM 656 O O . ASN A 1 85 ? -10.984 9.805 -0.076 1.00 94.69 85 ASN A O 1
ATOM 660 N N . LYS A 1 86 ? -9.118 10.704 0.791 1.00 96.69 86 LYS A N 1
ATOM 661 C CA . LYS A 1 86 ? -8.239 10.336 -0.328 1.00 96.69 86 LYS A CA 1
ATOM 662 C C . LYS A 1 86 ? -6.979 9.643 0.148 1.00 96.69 86 LYS A C 1
ATOM 664 O O . LYS A 1 86 ? -6.461 9.944 1.222 1.00 96.69 86 LYS A O 1
ATOM 669 N N . ILE A 1 87 ? -6.453 8.768 -0.698 1.00 97.38 87 ILE A N 1
ATOM 670 C CA . ILE A 1 87 ? -5.095 8.244 -0.550 1.00 97.38 87 ILE A CA 1
ATOM 671 C C . ILE A 1 87 ? -4.199 8.980 -1.527 1.00 97.38 87 ILE A C 1
ATOM 673 O O . ILE A 1 87 ? -4.550 9.116 -2.695 1.00 97.38 87 ILE A O 1
ATOM 677 N N . TYR A 1 88 ? -3.039 9.404 -1.047 1.00 97.88 88 TYR A N 1
ATOM 678 C CA . TYR A 1 88 ? -1.937 9.901 -1.851 1.00 97.88 88 TYR A CA 1
ATOM 679 C C . TYR A 1 88 ? -0.783 8.913 -1.783 1.00 97.88 88 TYR A C 1
ATOM 681 O O . TYR A 1 88 ? -0.475 8.394 -0.710 1.00 97.88 88 TYR A O 1
ATOM 689 N N . PHE A 1 89 ? -0.129 8.663 -2.909 1.00 98.06 89 PHE A N 1
ATOM 690 C CA . PHE A 1 89 ? 1.018 7.768 -2.946 1.00 98.06 89 PHE A CA 1
ATOM 691 C C . PHE A 1 89 ? 2.044 8.195 -3.991 1.00 98.06 89 PHE A C 1
ATOM 693 O O . PHE A 1 89 ? 1.739 8.943 -4.921 1.00 98.06 89 PHE A O 1
ATOM 700 N N . THR A 1 90 ? 3.273 7.725 -3.818 1.00 97.88 90 THR A N 1
ATOM 701 C CA . THR A 1 90 ? 4.341 7.857 -4.812 1.00 97.88 90 THR A CA 1
ATOM 702 C C . THR A 1 90 ? 4.665 6.498 -5.401 1.00 97.88 90 THR A C 1
ATOM 704 O O . THR A 1 90 ? 4.435 5.465 -4.770 1.00 97.88 90 THR A O 1
ATOM 707 N N . ASP A 1 91 ? 5.215 6.509 -6.606 1.00 96.94 91 ASP A N 1
ATOM 708 C CA . ASP A 1 91 ? 5.742 5.326 -7.271 1.00 96.94 91 ASP A CA 1
ATOM 709 C C . ASP A 1 91 ? 7.275 5.359 -7.234 1.00 96.94 91 ASP A C 1
ATOM 711 O O . ASP A 1 91 ? 7.872 6.434 -7.246 1.00 96.94 91 ASP A O 1
ATOM 715 N N . LYS A 1 92 ? 7.920 4.195 -7.184 1.00 95.12 92 LYS A N 1
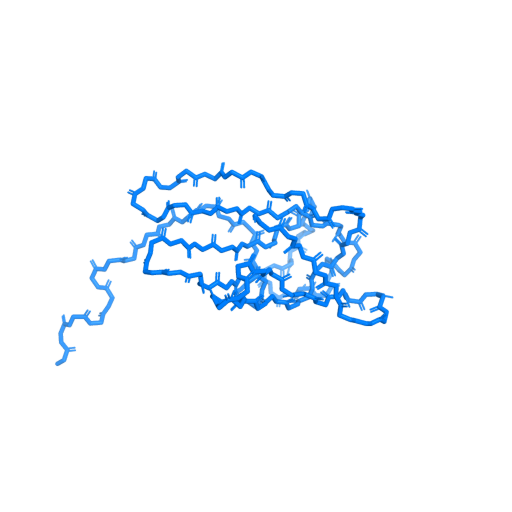ATOM 716 C CA . LYS A 1 92 ? 9.383 4.090 -7.170 1.00 95.12 92 LYS A CA 1
ATOM 717 C C . LYS A 1 92 ? 10.037 4.462 -8.504 1.00 95.12 92 LYS A C 1
ATOM 719 O O . LYS A 1 92 ? 11.171 4.935 -8.516 1.00 95.12 92 LYS A O 1
ATOM 724 N N . ASN A 1 93 ? 9.350 4.203 -9.611 1.00 94.44 93 ASN A N 1
ATOM 725 C CA . ASN A 1 93 ? 9.856 4.326 -10.975 1.00 94.44 93 ASN A CA 1
ATOM 726 C C . ASN A 1 93 ? 9.209 5.487 -11.746 1.00 94.44 93 ASN A C 1
ATOM 728 O O . ASN A 1 93 ? 9.716 5.874 -12.800 1.00 94.44 93 ASN A O 1
ATOM 732 N N . LEU A 1 94 ? 8.104 6.047 -11.245 1.00 95.62 94 LEU A N 1
ATOM 733 C CA . LEU A 1 94 ? 7.431 7.198 -11.845 1.00 95.62 94 LEU A CA 1
ATOM 734 C C . LEU A 1 94 ? 7.626 8.471 -11.018 1.00 95.62 94 LEU A C 1
ATOM 736 O O . LEU A 1 94 ? 7.731 8.449 -9.795 1.00 95.62 94 LEU A O 1
ATOM 740 N N . ASN A 1 95 ? 7.614 9.613 -11.703 1.00 95.31 95 ASN A N 1
ATOM 741 C CA . ASN A 1 95 ? 7.711 10.917 -11.060 1.00 95.31 95 ASN A CA 1
ATOM 742 C C . ASN A 1 95 ? 6.320 11.476 -10.758 1.00 95.31 95 ASN A C 1
ATOM 744 O O . ASN A 1 95 ? 5.516 11.666 -11.671 1.00 95.31 95 ASN A O 1
ATOM 748 N N . GLY A 1 96 ? 6.081 11.838 -9.498 1.00 95.19 96 GLY A N 1
ATOM 749 C CA . GLY A 1 96 ? 4.884 12.563 -9.080 1.00 95.19 96 GLY A CA 1
ATOM 750 C C . GLY A 1 96 ? 4.222 11.986 -7.836 1.00 95.19 96 GLY A C 1
ATOM 751 O O . GLY A 1 96 ? 4.722 11.055 -7.207 1.00 95.19 96 GLY A O 1
ATOM 752 N N . VAL A 1 97 ? 3.082 12.582 -7.486 1.00 97.25 97 VAL A N 1
ATOM 753 C CA . VAL A 1 97 ? 2.170 12.086 -6.453 1.00 97.25 97 VAL A CA 1
ATOM 754 C C . VAL A 1 97 ? 0.863 11.720 -7.137 1.00 97.25 97 VAL A C 1
ATOM 756 O O . VAL A 1 97 ? 0.297 12.524 -7.878 1.00 97.25 97 VAL A O 1
ATOM 759 N N . TYR A 1 98 ? 0.395 10.513 -6.868 1.00 97.62 98 TYR A N 1
ATOM 760 C CA . TYR A 1 98 ? -0.831 9.946 -7.408 1.00 97.62 98 TYR A CA 1
ATOM 761 C C . TYR A 1 98 ? -1.898 9.904 -6.322 1.00 97.62 98 TYR A C 1
ATOM 763 O O . TYR A 1 98 ? -1.582 9.930 -5.129 1.00 97.62 98 TYR A O 1
ATOM 771 N N . GLU A 1 99 ? -3.165 9.853 -6.728 1.00 96.69 99 GLU A N 1
ATOM 772 C CA . GLU A 1 99 ? -4.285 9.815 -5.795 1.00 96.69 99 GLU A CA 1
ATOM 773 C C . GLU A 1 99 ? -5.290 8.708 -6.107 1.00 96.69 99 GLU A C 1
ATOM 775 O O . GLU A 1 99 ? -5.519 8.354 -7.262 1.00 96.69 99 GLU A O 1
ATOM 780 N N . ILE A 1 100 ? -5.923 8.204 -5.050 1.00 95.00 100 ILE A N 1
ATOM 781 C CA . ILE A 1 100 ? -7.091 7.328 -5.115 1.00 95.00 100 ILE A CA 1
ATOM 782 C C . ILE A 1 100 ? -8.251 8.059 -4.445 1.00 95.00 100 ILE A C 1
ATOM 784 O O . ILE A 1 100 ? -8.135 8.505 -3.298 1.00 95.00 100 ILE A O 1
ATOM 788 N N . ASN A 1 101 ? -9.370 8.160 -5.159 1.00 90.19 101 ASN A N 1
ATOM 789 C CA . ASN A 1 101 ? -10.631 8.641 -4.606 1.00 90.19 101 ASN A CA 1
ATOM 790 C C . ASN A 1 101 ? -11.386 7.442 -4.009 1.00 90.19 101 ASN A C 1
ATOM 792 O O . ASN A 1 101 ? -11.639 6.474 -4.729 1.00 90.19 101 ASN A O 1
ATOM 796 N N . LEU A 1 102 ? -11.671 7.494 -2.702 1.00 86.94 102 LEU A N 1
ATOM 797 C CA . LEU A 1 102 ? -12.288 6.413 -1.921 1.00 86.94 102 LEU A CA 1
ATOM 798 C C . LEU A 1 102 ? -13.804 6.557 -1.779 1.00 86.94 102 LEU A C 1
ATOM 800 O O . LEU A 1 102 ? -14.288 7.709 -1.693 1.00 86.94 102 LEU A O 1
#

pLDDT: mean 91.85, std 9.27, range [50.91, 98.06]